Protein AF-A0A6A4H6N1-F1 (afdb_monomer_lite)

InterPro domains:
  IPR001128 Cytochrome 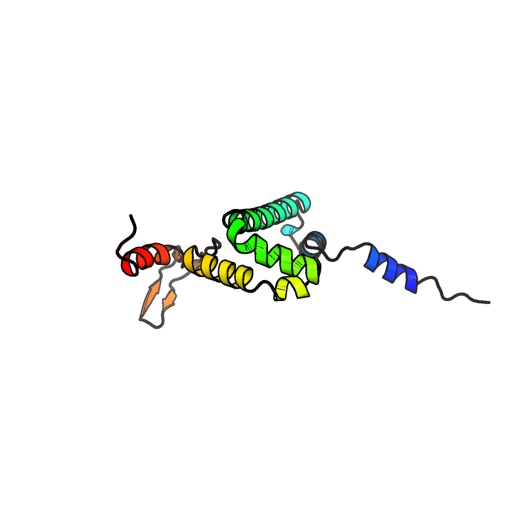P450 [PF00067] (62-127)
  IPR036396 Cytochrome P450 superfamily [G3DSA:1.10.630.10] (12-130)
  IPR036396 Cytochrome P450 superfamily [SSF48264] (19-127)

Structure (mmCIF, N/CA/C/O backbone):
data_AF-A0A6A4H6N1-F1
#
_entry.id   AF-A0A6A4H6N1-F1
#
loop_
_atom_site.group_PDB
_atom_site.id
_atom_site.type_symbol
_atom_site.label_atom_id
_atom_site.label_alt_id
_atom_site.label_comp_id
_atom_site.label_asym_id
_atom_site.label_entity_id
_atom_site.label_seq_id
_atom_site.pdbx_PDB_ins_code
_atom_site.Cartn_x
_atom_site.Cartn_y
_atom_site.Cartn_z
_atom_site.occupancy
_atom_site.B_iso_or_equiv
_atom_site.auth_seq_id
_atom_site.auth_comp_id
_atom_site.auth_asym_id
_atom_site.auth_atom_id
_atom_site.pdbx_PDB_model_num
ATOM 1 N N . MET A 1 1 ? 52.429 -16.199 9.761 1.00 38.19 1 MET A N 1
ATOM 2 C CA . MET A 1 1 ? 52.052 -16.216 8.330 1.00 38.19 1 MET A CA 1
ATOM 3 C C . MET A 1 1 ? 50.545 -16.395 8.222 1.00 38.19 1 MET A C 1
ATOM 5 O O . MET A 1 1 ? 50.050 -17.509 8.307 1.00 38.19 1 MET A O 1
ATOM 9 N N . GLY A 1 2 ? 49.818 -15.278 8.160 1.00 45.12 2 GLY A N 1
ATOM 10 C CA . GLY A 1 2 ? 48.362 -15.241 8.046 1.00 45.12 2 GLY A CA 1
ATOM 11 C C . GLY A 1 2 ? 47.961 -14.815 6.638 1.00 45.12 2 GLY A C 1
ATOM 12 O O . GLY A 1 2 ? 48.372 -13.755 6.187 1.00 45.12 2 GLY A O 1
ATOM 13 N N . HIS A 1 3 ? 47.173 -15.641 5.954 1.00 45.16 3 HIS A N 1
ATOM 14 C CA . HIS A 1 3 ? 46.555 -15.309 4.669 1.00 45.16 3 HIS A CA 1
ATOM 15 C C . HIS A 1 3 ? 45.225 -16.059 4.533 1.00 45.16 3 HIS A C 1
ATOM 17 O O . HIS A 1 3 ? 45.136 -17.062 3.838 1.00 45.16 3 HIS A O 1
ATOM 23 N N . ARG A 1 4 ? 44.181 -15.596 5.231 1.00 50.97 4 ARG A N 1
ATOM 24 C CA . ARG A 1 4 ? 42.780 -16.005 5.002 1.00 50.97 4 ARG A CA 1
ATOM 25 C C . ARG A 1 4 ? 41.818 -14.888 5.434 1.00 50.97 4 ARG A C 1
ATOM 27 O O . ARG A 1 4 ? 41.093 -15.080 6.387 1.00 50.97 4 ARG A O 1
ATOM 34 N N . ASN A 1 5 ? 41.835 -13.717 4.782 1.00 48.59 5 ASN A N 1
ATOM 35 C CA . ASN A 1 5 ? 40.899 -12.609 5.086 1.00 48.59 5 ASN A CA 1
ATOM 36 C C . ASN A 1 5 ? 40.458 -11.785 3.847 1.00 48.59 5 ASN A C 1
ATOM 38 O O . ASN A 1 5 ? 40.101 -10.620 3.973 1.00 48.59 5 ASN A O 1
ATOM 42 N N . GLY A 1 6 ? 40.486 -12.357 2.634 1.00 48.25 6 GLY A N 1
ATOM 43 C CA . GLY A 1 6 ? 40.109 -11.630 1.403 1.00 48.25 6 GLY A CA 1
ATOM 44 C C . GLY A 1 6 ? 38.703 -11.921 0.858 1.00 48.25 6 GLY A C 1
ATOM 45 O O . GLY A 1 6 ? 38.140 -11.100 0.146 1.00 48.25 6 GLY A O 1
ATOM 46 N N . GLN A 1 7 ? 38.123 -13.081 1.178 1.00 45.16 7 GLN A N 1
ATOM 47 C CA . GLN A 1 7 ? 36.899 -13.574 0.520 1.00 45.16 7 GLN A CA 1
ATOM 48 C C . GLN A 1 7 ? 35.614 -13.227 1.294 1.00 45.16 7 GLN A C 1
ATOM 50 O O . GLN A 1 7 ? 34.590 -12.935 0.688 1.00 45.16 7 GLN A O 1
ATOM 55 N N . THR A 1 8 ? 35.660 -13.177 2.628 1.00 49.12 8 THR A N 1
ATOM 56 C CA . THR A 1 8 ? 34.501 -12.855 3.485 1.00 49.12 8 THR A CA 1
ATOM 57 C C . THR A 1 8 ? 34.049 -11.398 3.375 1.00 49.12 8 THR A C 1
ATOM 59 O O . THR A 1 8 ? 32.864 -11.114 3.522 1.00 49.12 8 THR A O 1
ATOM 62 N N . ASN A 1 9 ? 34.963 -10.482 3.047 1.00 52.38 9 ASN A N 1
ATOM 63 C CA . ASN A 1 9 ? 34.637 -9.067 2.865 1.00 52.38 9 ASN A CA 1
ATOM 64 C C . ASN A 1 9 ? 33.975 -8.776 1.512 1.00 52.38 9 ASN A C 1
ATOM 66 O O . ASN A 1 9 ? 33.181 -7.849 1.414 1.00 52.38 9 ASN A O 1
ATOM 70 N N . LEU A 1 10 ? 34.248 -9.580 0.477 1.00 51.19 10 LEU A N 1
ATOM 71 C CA . LEU A 1 10 ? 33.712 -9.331 -0.861 1.00 51.19 10 LEU A CA 1
ATOM 72 C C . LEU A 1 10 ? 32.205 -9.617 -0.931 1.00 51.19 10 LEU A C 1
ATOM 74 O O . LEU A 1 10 ? 31.478 -8.790 -1.470 1.00 51.19 10 LEU A O 1
ATOM 78 N N . TYR A 1 11 ? 31.729 -10.711 -0.317 1.00 53.59 11 TYR A N 1
ATOM 79 C CA . TYR A 1 11 ? 30.294 -11.031 -0.216 1.00 53.59 11 TYR A CA 1
ATOM 80 C C . TYR A 1 11 ? 29.537 -10.046 0.680 1.00 53.59 11 TYR A C 1
ATOM 82 O O . TYR A 1 11 ? 28.442 -9.616 0.327 1.00 53.59 11 TYR A O 1
ATOM 90 N N . ALA A 1 12 ? 30.135 -9.636 1.805 1.00 52.28 12 ALA A N 1
ATOM 91 C CA . ALA A 1 12 ? 29.565 -8.601 2.666 1.00 52.28 12 ALA A CA 1
ATOM 92 C C . ALA A 1 12 ? 29.466 -7.250 1.933 1.00 52.28 12 ALA A C 1
ATOM 94 O O . ALA A 1 12 ? 28.458 -6.563 2.050 1.00 52.28 12 ALA A O 1
ATOM 95 N N . PHE A 1 13 ? 30.461 -6.907 1.108 1.00 49.00 13 PHE A N 1
ATOM 96 C CA . PHE A 1 13 ? 30.472 -5.700 0.281 1.00 49.00 13 PHE A CA 1
ATOM 97 C C . PHE A 1 13 ? 29.483 -5.771 -0.897 1.00 49.00 13 PHE A C 1
ATOM 99 O O . PHE A 1 13 ? 28.861 -4.765 -1.228 1.00 49.00 13 PHE A O 1
ATOM 106 N N . THR A 1 14 ? 29.257 -6.951 -1.495 1.00 49.44 14 THR A N 1
ATOM 107 C CA . THR A 1 14 ? 28.226 -7.121 -2.542 1.00 49.44 14 THR A CA 1
ATOM 108 C C . THR A 1 14 ? 26.808 -7.054 -1.972 1.00 49.44 14 THR A C 1
ATOM 110 O O . THR A 1 14 ? 25.949 -6.415 -2.574 1.00 49.44 14 THR A O 1
ATOM 113 N N . LEU A 1 15 ? 26.570 -7.637 -0.791 1.00 53.56 15 LEU A N 1
ATOM 114 C CA . LEU A 1 15 ? 25.308 -7.501 -0.046 1.00 53.56 15 LEU A CA 1
ATOM 115 C C . LEU A 1 15 ? 25.067 -6.066 0.449 1.00 53.56 15 LEU A C 1
ATOM 117 O O . LEU A 1 15 ? 23.923 -5.634 0.526 1.00 53.56 15 LEU A O 1
ATOM 121 N N . PHE A 1 16 ? 26.130 -5.320 0.760 1.00 49.94 16 PHE A N 1
ATOM 122 C CA . PHE A 1 16 ? 26.047 -3.919 1.182 1.00 49.94 16 PHE A CA 1
ATOM 123 C C . PHE A 1 16 ? 25.755 -2.952 0.018 1.00 49.94 16 PHE A C 1
ATOM 125 O O . PHE A 1 16 ? 25.169 -1.894 0.237 1.00 49.94 16 PHE A O 1
ATOM 132 N N . LEU A 1 17 ? 26.131 -3.305 -1.218 1.00 53.19 17 LEU A N 1
ATOM 133 C CA . LEU A 1 17 ? 25.960 -2.442 -2.395 1.00 53.19 17 LEU A CA 1
ATOM 134 C C . LEU A 1 17 ? 24.625 -2.614 -3.135 1.00 53.19 17 LEU A C 1
ATOM 136 O O . LEU A 1 17 ? 24.197 -1.678 -3.809 1.00 53.19 17 LEU A O 1
ATOM 140 N N .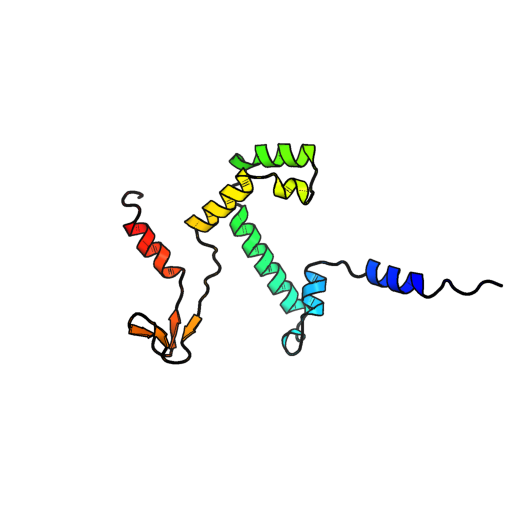 PHE A 1 18 ? 23.933 -3.747 -2.993 1.00 58.44 18 PHE A N 1
ATOM 141 C CA . PHE A 1 18 ? 22.567 -3.898 -3.500 1.00 58.44 18 PHE A CA 1
ATOM 142 C C . PHE A 1 18 ? 21.563 -3.620 -2.379 1.00 58.44 18 PHE A C 1
ATOM 144 O O . PHE A 1 18 ? 21.234 -4.496 -1.581 1.00 58.44 18 PHE A O 1
ATOM 151 N N . LYS A 1 19 ? 21.059 -2.381 -2.308 1.00 67.88 19 LYS A N 1
ATOM 152 C CA . LYS A 1 19 ? 19.882 -2.073 -1.483 1.00 67.88 19 LYS A CA 1
ATOM 153 C C . LYS A 1 19 ? 18.740 -3.020 -1.865 1.00 67.88 19 LYS A C 1
ATOM 155 O O . LYS A 1 19 ? 18.431 -3.154 -3.040 1.00 67.88 19 LYS A O 1
ATOM 160 N N . ASN A 1 20 ? 18.123 -3.651 -0.866 1.00 79.44 20 ASN A N 1
ATOM 161 C CA . ASN A 1 20 ? 16.952 -4.513 -1.025 1.00 79.44 20 ASN A CA 1
ATOM 162 C C . ASN A 1 20 ? 15.683 -3.655 -1.140 1.00 79.44 20 ASN A C 1
ATOM 164 O O . ASN A 1 20 ? 14.934 -3.509 -0.172 1.00 79.44 20 ASN A O 1
ATOM 168 N N . ASP A 1 21 ? 15.501 -3.010 -2.285 1.00 81.56 21 ASP A N 1
ATOM 169 C CA . ASP A 1 21 ? 14.413 -2.073 -2.532 1.00 81.56 21 ASP A CA 1
ATOM 170 C C . ASP A 1 21 ? 13.611 -2.435 -3.789 1.00 81.56 21 ASP A C 1
ATOM 172 O O . ASP A 1 21 ? 13.905 -3.382 -4.518 1.00 81.56 21 ASP A O 1
ATOM 176 N N . LEU A 1 22 ? 12.531 -1.695 -4.039 1.00 78.44 22 LEU A N 1
ATOM 177 C CA . LEU A 1 22 ? 11.645 -1.972 -5.166 1.00 78.44 22 LEU A CA 1
ATOM 178 C C . LEU A 1 22 ? 12.391 -1.967 -6.511 1.00 78.44 22 LEU A C 1
ATOM 180 O O . LEU A 1 22 ? 12.024 -2.718 -7.413 1.00 78.44 22 LEU A O 1
ATOM 184 N N . ILE A 1 23 ? 13.426 -1.137 -6.663 1.00 83.25 23 ILE A N 1
ATOM 185 C CA . ILE A 1 23 ? 14.188 -1.051 -7.910 1.00 83.25 23 ILE A CA 1
ATOM 186 C C . ILE A 1 23 ? 15.013 -2.323 -8.089 1.00 83.25 23 ILE A C 1
ATOM 188 O O . ILE A 1 23 ? 14.985 -2.899 -9.179 1.00 83.25 23 ILE A O 1
ATOM 192 N N . SER A 1 24 ? 15.683 -2.798 -7.034 1.00 81.38 24 SER A N 1
ATOM 193 C CA . SER A 1 24 ? 16.436 -4.055 -7.096 1.00 81.38 24 SER A CA 1
ATOM 194 C C . SER A 1 24 ? 15.521 -5.241 -7.416 1.00 81.38 24 SER A C 1
ATOM 196 O O . SER A 1 24 ? 15.821 -6.011 -8.325 1.00 81.38 24 SER A O 1
ATOM 198 N N . TRP A 1 25 ? 14.343 -5.331 -6.785 1.00 84.00 25 TRP A N 1
ATOM 199 C CA . TRP A 1 25 ? 13.359 -6.384 -7.085 1.00 84.00 25 TRP A CA 1
ATOM 200 C C . TRP A 1 25 ? 12.868 -6.345 -8.534 1.00 84.00 25 TRP A C 1
ATOM 202 O O . TRP A 1 25 ? 12.720 -7.384 -9.179 1.00 84.00 25 TRP A O 1
ATOM 212 N N . LEU A 1 26 ? 12.609 -5.147 -9.066 1.00 81.44 26 LEU A N 1
ATOM 213 C CA . LEU A 1 26 ? 12.154 -4.984 -10.446 1.00 81.44 26 LEU A CA 1
ATOM 214 C C . LEU A 1 26 ? 13.240 -5.346 -11.467 1.00 81.44 26 LEU A C 1
ATOM 216 O O . LEU A 1 26 ? 12.902 -5.850 -12.541 1.00 81.44 26 LEU A O 1
ATOM 220 N N . LEU A 1 27 ? 14.512 -5.094 -11.149 1.00 82.38 27 LEU A N 1
ATOM 221 C CA . LEU A 1 27 ? 15.652 -5.456 -11.992 1.00 82.38 27 LEU A CA 1
ATOM 222 C C . LEU A 1 27 ? 15.878 -6.971 -12.026 1.00 82.38 27 LEU A C 1
ATOM 224 O O . LEU A 1 27 ? 16.040 -7.526 -13.115 1.00 82.38 27 LEU A O 1
ATOM 228 N N . ASP A 1 28 ? 15.828 -7.633 -10.869 1.00 81.81 28 ASP A N 1
ATOM 229 C CA . ASP A 1 28 ? 16.042 -9.081 -10.755 1.00 81.81 28 ASP A CA 1
ATOM 230 C C . ASP A 1 28 ? 14.953 -9.889 -11.482 1.00 81.81 28 ASP A C 1
ATOM 232 O O . ASP A 1 28 ? 15.230 -10.903 -12.130 1.00 81.81 28 ASP A O 1
ATOM 236 N N . GLU A 1 29 ? 13.705 -9.414 -11.442 1.00 82.12 29 GLU A N 1
ATOM 237 C CA . GLU A 1 29 ? 12.560 -10.112 -12.037 1.00 82.12 29 GLU A CA 1
ATOM 238 C C . GLU A 1 29 ? 12.403 -9.859 -13.554 1.00 82.12 29 GLU A C 1
ATOM 240 O O . GLU A 1 29 ? 11.642 -10.542 -14.251 1.00 82.12 29 GLU A O 1
ATOM 245 N N . ALA A 1 30 ? 13.114 -8.883 -14.125 1.00 79.12 30 ALA A N 1
ATOM 246 C CA . ALA A 1 30 ? 12.966 -8.519 -15.532 1.00 79.12 30 ALA A CA 1
ATOM 247 C C . ALA A 1 30 ? 13.607 -9.547 -16.492 1.00 79.12 30 ALA A C 1
ATOM 249 O O . ALA A 1 30 ? 14.777 -9.458 -16.872 1.00 79.12 30 ALA A O 1
ATOM 250 N N . LYS A 1 31 ? 12.800 -10.508 -16.964 1.00 77.12 31 LYS A N 1
ATOM 251 C CA . LYS A 1 31 ? 13.200 -11.555 -17.928 1.00 77.12 31 LYS A CA 1
ATOM 252 C C . LYS A 1 31 ? 12.629 -11.328 -19.340 1.00 77.12 31 LYS A C 1
ATOM 254 O O . LYS A 1 31 ? 11.532 -10.789 -19.515 1.00 77.12 31 LYS A O 1
ATOM 259 N N . GLY A 1 32 ? 13.355 -11.778 -20.370 1.00 75.56 32 GLY A N 1
ATOM 260 C CA . GLY A 1 32 ? 12.902 -11.776 -21.772 1.00 75.56 32 GLY A CA 1
ATOM 261 C C . GLY A 1 32 ? 12.572 -10.378 -22.318 1.00 75.56 32 GLY A C 1
ATOM 262 O O . GLY A 1 32 ? 13.310 -9.427 -22.080 1.00 75.56 32 GLY A O 1
ATOM 263 N N . LYS A 1 33 ? 11.428 -10.226 -23.009 1.00 64.88 33 LYS A N 1
ATOM 264 C CA . LYS A 1 33 ? 10.969 -8.944 -23.597 1.00 64.88 33 LYS A CA 1
ATOM 265 C C . LYS A 1 33 ? 10.868 -7.793 -22.586 1.00 64.88 33 LYS A C 1
ATOM 267 O O . LYS A 1 33 ? 10.938 -6.638 -22.985 1.00 64.88 33 LYS A O 1
ATOM 272 N N . ARG A 1 34 ? 10.726 -8.092 -21.288 1.00 62.53 34 ARG A N 1
ATOM 273 C CA . ARG A 1 34 ? 10.662 -7.086 -20.210 1.00 62.53 34 ARG A CA 1
ATOM 274 C C . ARG A 1 34 ? 12.011 -6.416 -19.929 1.00 62.53 34 ARG A C 1
ATOM 276 O O . ARG A 1 34 ? 12.035 -5.368 -19.291 1.00 62.53 34 ARG A O 1
ATOM 283 N N . ARG A 1 35 ? 13.110 -7.004 -20.419 1.00 69.56 35 ARG A N 1
ATOM 284 C CA . ARG A 1 35 ? 14.468 -6.455 -20.329 1.00 69.56 35 ARG A CA 1
ATOM 285 C C . ARG A 1 35 ? 14.777 -5.451 -21.445 1.00 69.56 35 ARG A C 1
ATOM 287 O O . ARG A 1 35 ? 15.660 -4.613 -21.280 1.00 69.56 35 ARG A O 1
ATOM 294 N N . ASN A 1 36 ? 14.016 -5.476 -22.540 1.00 70.19 36 ASN A N 1
ATOM 295 C CA . ASN A 1 36 ? 14.098 -4.445 -23.572 1.00 70.19 36 ASN A CA 1
ATOM 296 C C . ASN A 1 36 ? 13.522 -3.143 -23.009 1.00 70.19 36 ASN A C 1
ATOM 298 O O . ASN A 1 36 ? 12.434 -3.152 -22.436 1.00 70.19 36 ASN A O 1
ATOM 302 N N . ASN A 1 37 ? 14.249 -2.033 -23.159 1.00 75.81 37 ASN A N 1
ATOM 303 C CA . ASN A 1 37 ? 13.890 -0.737 -22.573 1.00 75.81 37 ASN A CA 1
ATOM 304 C C . ASN A 1 37 ? 13.646 -0.811 -21.051 1.00 75.81 37 ASN A C 1
ATOM 306 O O . ASN A 1 37 ? 12.699 -0.220 -20.532 1.00 75.81 37 ASN A O 1
ATOM 310 N N . ILE A 1 38 ? 14.507 -1.544 -20.330 1.00 79.00 38 ILE A N 1
ATOM 311 C CA . ILE A 1 38 ? 14.400 -1.784 -18.879 1.00 79.00 38 ILE A CA 1
ATOM 312 C C . ILE A 1 38 ? 14.195 -0.496 -18.070 1.00 79.00 38 ILE A C 1
ATOM 314 O O . ILE A 1 38 ? 13.332 -0.458 -17.199 1.00 79.00 38 ILE A O 1
ATOM 318 N N . VAL A 1 39 ? 14.917 0.578 -18.409 1.00 80.50 39 VAL A N 1
ATOM 319 C CA . VAL A 1 39 ? 14.810 1.878 -17.728 1.00 80.50 39 VAL A CA 1
ATOM 320 C C . VAL A 1 39 ? 13.397 2.444 -17.869 1.00 80.50 39 VAL A C 1
ATOM 322 O O . VAL A 1 39 ? 12.759 2.758 -16.871 1.00 80.50 39 VAL A O 1
ATOM 325 N N . TYR A 1 40 ? 12.870 2.495 -19.094 1.00 82.00 40 TYR A N 1
ATOM 326 C CA . TYR A 1 40 ? 11.516 2.980 -19.370 1.00 82.00 40 TYR A CA 1
ATOM 327 C C . TYR A 1 40 ? 10.445 2.140 -18.653 1.00 82.00 40 TYR A C 1
ATOM 329 O O . TYR A 1 40 ? 9.546 2.686 -18.015 1.00 82.00 40 TYR A O 1
ATOM 337 N N . ASN A 1 41 ? 10.576 0.809 -18.685 1.00 77.19 41 ASN A N 1
ATOM 338 C CA . ASN A 1 41 ? 9.637 -0.104 -18.027 1.00 77.19 41 ASN A CA 1
ATOM 339 C C . ASN A 1 41 ? 9.643 0.042 -16.498 1.00 77.19 41 ASN A C 1
ATOM 341 O O . ASN A 1 41 ? 8.587 -0.043 -15.873 1.00 77.19 41 ASN A O 1
ATOM 345 N N . ILE A 1 42 ? 10.813 0.249 -15.889 1.00 83.00 42 ILE A N 1
ATOM 346 C CA . ILE A 1 42 ? 10.936 0.463 -14.443 1.00 83.00 42 ILE A CA 1
ATOM 347 C C . ILE A 1 42 ? 10.349 1.821 -14.056 1.00 83.00 42 ILE A C 1
ATOM 349 O O . ILE A 1 42 ? 9.543 1.879 -13.130 1.00 83.00 42 ILE A O 1
ATOM 353 N N . VAL A 1 43 ? 10.670 2.886 -14.798 1.00 84.88 43 VAL A N 1
ATOM 354 C CA . VAL A 1 43 ? 10.129 4.233 -14.554 1.00 84.88 43 VAL A CA 1
ATOM 355 C C . VAL A 1 43 ? 8.601 4.230 -14.619 1.00 84.88 43 VAL A C 1
ATOM 357 O O . VAL A 1 43 ? 7.953 4.721 -13.696 1.00 84.88 43 VAL A O 1
ATOM 360 N N . LEU A 1 44 ? 8.007 3.608 -15.643 1.00 82.56 44 LEU A N 1
ATOM 361 C CA . LEU A 1 44 ? 6.550 3.497 -15.747 1.00 82.56 44 LEU A CA 1
ATOM 362 C C . LEU A 1 44 ? 5.923 2.709 -14.591 1.00 82.56 44 LEU A C 1
ATOM 364 O O . LEU A 1 44 ? 4.835 3.057 -14.134 1.00 82.56 44 LEU A O 1
ATOM 368 N N . ARG A 1 45 ? 6.572 1.647 -14.104 1.00 79.94 45 ARG A N 1
ATOM 369 C CA . ARG A 1 45 ? 6.063 0.863 -12.965 1.00 79.94 45 ARG A CA 1
ATOM 370 C C . ARG A 1 45 ? 6.111 1.654 -11.665 1.00 79.94 45 ARG A C 1
ATOM 372 O O . ARG A 1 45 ? 5.121 1.663 -10.943 1.00 79.94 45 ARG A O 1
ATOM 379 N N . ILE A 1 46 ? 7.222 2.339 -11.399 1.00 83.69 46 ILE A N 1
ATOM 380 C CA . ILE A 1 46 ? 7.369 3.199 -10.218 1.00 83.69 46 ILE A CA 1
ATOM 381 C C . ILE A 1 46 ? 6.334 4.325 -10.260 1.00 83.69 46 ILE A C 1
ATOM 383 O O . ILE A 1 46 ? 5.666 4.574 -9.261 1.00 83.69 46 ILE A O 1
ATOM 387 N N . LEU A 1 47 ? 6.139 4.955 -11.423 1.00 83.19 47 LEU A N 1
ATOM 388 C CA . LEU A 1 47 ? 5.139 6.005 -11.600 1.00 83.19 47 LEU A CA 1
ATOM 389 C C . LEU A 1 47 ? 3.720 5.499 -11.307 1.00 83.19 47 LEU A C 1
ATOM 391 O O . LEU A 1 47 ? 2.994 6.153 -10.568 1.00 83.19 47 LEU A O 1
ATOM 395 N N . ASN A 1 48 ? 3.340 4.327 -11.825 1.00 77.50 48 ASN A N 1
ATOM 396 C CA . ASN A 1 48 ? 2.021 3.739 -11.561 1.00 77.50 48 ASN A CA 1
ATOM 397 C C . ASN A 1 48 ? 1.818 3.386 -10.079 1.00 77.50 48 ASN A C 1
ATOM 399 O O . ASN A 1 48 ? 0.743 3.629 -9.536 1.00 77.50 48 ASN A O 1
ATOM 403 N N . ILE A 1 49 ? 2.844 2.847 -9.414 1.00 78.38 49 ILE A N 1
ATOM 404 C CA . ILE A 1 49 ? 2.789 2.520 -7.981 1.00 78.38 49 ILE A CA 1
ATOM 405 C C . ILE A 1 49 ? 2.641 3.797 -7.144 1.00 78.38 49 ILE A C 1
ATOM 407 O O . ILE A 1 49 ? 1.778 3.861 -6.271 1.00 78.38 49 ILE A O 1
ATOM 411 N N . ASN A 1 50 ? 3.430 4.831 -7.445 1.00 77.69 50 ASN A N 1
ATOM 412 C CA . ASN A 1 50 ? 3.354 6.117 -6.752 1.00 77.69 50 ASN A CA 1
ATOM 413 C C . ASN A 1 50 ? 2.009 6.811 -6.991 1.00 77.69 50 ASN A C 1
ATOM 415 O O . ASN A 1 50 ? 1.418 7.336 -6.053 1.00 77.69 50 ASN A O 1
ATOM 419 N N . PHE A 1 51 ? 1.502 6.784 -8.224 1.00 73.44 51 PHE A N 1
ATOM 420 C CA . PHE A 1 51 ? 0.198 7.342 -8.574 1.00 73.44 51 PHE A CA 1
ATOM 421 C C . PHE A 1 51 ? -0.927 6.658 -7.784 1.00 73.44 51 PHE A C 1
ATOM 423 O O . PHE A 1 51 ? -1.716 7.333 -7.126 1.00 73.44 51 PHE A O 1
ATOM 430 N N . ALA A 1 52 ? -0.951 5.321 -7.753 1.00 66.38 52 ALA A N 1
ATOM 431 C CA . ALA A 1 52 ? -1.920 4.563 -6.961 1.00 66.38 52 ALA A CA 1
ATOM 432 C C . ALA A 1 52 ? -1.839 4.890 -5.455 1.00 66.38 52 ALA A C 1
ATOM 434 O O . ALA A 1 52 ? -2.869 5.0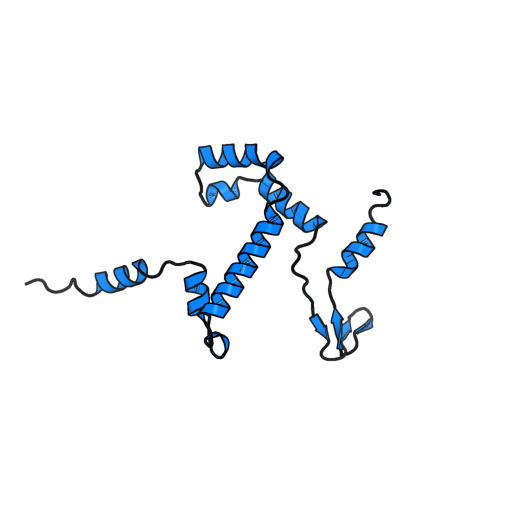30 -4.791 1.00 66.38 52 ALA A O 1
ATOM 435 N N . ALA A 1 53 ? -0.624 5.058 -4.922 1.00 67.06 53 ALA A N 1
ATOM 436 C CA . ALA A 1 53 ? -0.411 5.408 -3.520 1.00 67.06 53 ALA A CA 1
ATOM 437 C C . ALA A 1 53 ? -0.919 6.823 -3.181 1.00 67.06 53 ALA A C 1
ATOM 439 O O . ALA A 1 53 ? -1.652 6.996 -2.209 1.00 67.06 53 ALA A O 1
ATOM 440 N N . ILE A 1 54 ? -0.590 7.828 -3.999 1.00 65.38 54 ILE A N 1
ATOM 441 C CA . ILE A 1 54 ? -0.946 9.236 -3.748 1.00 65.38 54 ILE A CA 1
ATOM 442 C C . ILE A 1 54 ? -2.461 9.456 -3.818 1.00 65.38 54 ILE A C 1
ATOM 444 O O . ILE A 1 54 ? -3.020 10.112 -2.939 1.00 65.38 54 ILE A O 1
ATOM 448 N N . HIS A 1 55 ? -3.138 8.881 -4.818 1.00 59.06 55 HIS A N 1
ATOM 449 C CA . HIS A 1 55 ? -4.587 9.045 -4.978 1.00 59.06 55 HIS A CA 1
ATOM 450 C C . HIS A 1 55 ? -5.400 8.419 -3.839 1.00 59.06 55 HIS A C 1
ATOM 452 O O . HIS A 1 55 ? -6.482 8.906 -3.528 1.00 59.06 55 HIS A O 1
ATOM 458 N N . THR A 1 56 ? -4.871 7.380 -3.190 1.00 56.09 56 THR A N 1
ATOM 459 C CA . THR A 1 56 ? -5.547 6.713 -2.067 1.00 56.09 56 THR A CA 1
ATOM 460 C C . THR A 1 56 ? -5.367 7.481 -0.750 1.00 56.09 56 THR A C 1
ATOM 462 O O . THR A 1 56 ? -6.228 7.425 0.122 1.00 56.09 56 THR A O 1
ATOM 465 N N . MET A 1 57 ? -4.257 8.211 -0.590 1.00 58.88 57 MET A N 1
ATOM 466 C CA . MET A 1 57 ? -3.854 8.787 0.701 1.00 58.88 57 MET A CA 1
ATOM 467 C C . MET A 1 57 ? -4.148 10.288 0.847 1.00 58.88 57 MET A C 1
ATOM 469 O O . MET A 1 57 ? -4.226 10.778 1.973 1.00 58.88 57 MET A O 1
ATOM 473 N N . SER A 1 58 ? -4.309 11.034 -0.253 1.00 57.59 58 SER A N 1
ATOM 474 C CA . SER A 1 58 ? -4.405 12.504 -0.211 1.00 57.59 58 SER A CA 1
ATOM 475 C C . SER A 1 58 ? -5.682 13.040 0.440 1.00 57.59 58 SER A C 1
ATOM 477 O O . SER A 1 58 ? -5.713 14.191 0.870 1.00 57.59 58 SER A O 1
ATOM 479 N N . VAL A 1 59 ? -6.729 12.223 0.546 1.00 56.62 59 VAL A N 1
ATOM 480 C CA . VAL A 1 59 ? -8.065 12.720 0.885 1.00 56.62 59 VAL A CA 1
ATOM 481 C C . VAL A 1 59 ? -8.275 12.897 2.405 1.00 56.62 59 VAL A C 1
ATOM 483 O O . VAL A 1 59 ? -9.250 13.524 2.805 1.00 56.62 59 VAL A O 1
ATOM 486 N N . LEU A 1 60 ? -7.433 12.324 3.289 1.00 60.06 60 LEU A N 1
ATOM 487 C CA . LEU A 1 60 ? -7.913 11.891 4.628 1.00 60.06 60 LEU A CA 1
ATOM 488 C C . LEU A 1 60 ? -6.976 12.203 5.819 1.00 60.06 60 LEU A C 1
ATOM 490 O O . LEU A 1 60 ? -6.853 11.434 6.769 1.00 60.06 60 LEU A O 1
ATOM 494 N N . VAL A 1 61 ? -6.310 13.361 5.787 1.00 63.41 61 VAL A N 1
ATOM 495 C CA . VAL A 1 61 ? -5.133 13.639 6.639 1.00 63.41 61 VAL A CA 1
ATOM 496 C C . VAL A 1 61 ? -5.444 14.238 8.021 1.00 63.41 61 VAL A C 1
ATOM 498 O O . VAL A 1 61 ? -4.639 14.073 8.932 1.00 63.41 61 VAL A O 1
ATOM 501 N N . GLN A 1 62 ? -6.571 14.926 8.234 1.00 64.50 62 GLN A N 1
ATOM 502 C CA . GLN A 1 62 ? -6.762 15.677 9.492 1.00 64.50 62 GLN A CA 1
ATOM 503 C C . GLN A 1 62 ? -7.157 14.792 10.682 1.00 64.50 62 GLN A C 1
ATOM 505 O O . GLN A 1 62 ? -6.497 14.825 11.714 1.00 64.50 62 GLN A O 1
ATOM 510 N N . THR A 1 63 ? -8.171 13.938 10.538 1.00 67.06 63 THR A N 1
ATOM 511 C CA . THR A 1 63 ? -8.704 13.119 11.647 1.00 67.06 63 THR A CA 1
ATOM 512 C C . THR A 1 63 ? -7.726 12.049 12.150 1.00 67.06 63 THR A C 1
ATOM 514 O O . THR A 1 63 ? -7.842 11.573 13.276 1.00 67.06 63 THR A O 1
ATOM 517 N N . LEU A 1 64 ? -6.754 11.661 11.323 1.00 81.25 64 LEU A N 1
ATOM 518 C CA . LEU A 1 64 ? -5.778 10.613 11.639 1.00 81.25 64 LEU A CA 1
ATOM 519 C C . LEU A 1 64 ? -4.446 11.175 12.143 1.00 81.25 64 LEU A C 1
ATOM 521 O O . LEU A 1 64 ? -3.619 10.420 12.652 1.00 81.25 64 LEU A O 1
ATOM 525 N N . ARG A 1 65 ? -4.244 12.493 12.027 1.00 81.50 65 ARG A N 1
ATOM 526 C CA . ARG A 1 65 ? -2.992 13.167 12.378 1.00 81.50 65 ARG A CA 1
ATOM 527 C C . ARG A 1 65 ? -2.614 12.951 13.837 1.00 81.50 65 ARG A C 1
ATOM 529 O O . ARG A 1 65 ? -1.467 12.626 14.105 1.00 81.50 65 ARG A O 1
ATOM 536 N N . GLU A 1 66 ? -3.576 13.069 14.749 1.00 84.81 66 GLU A N 1
ATOM 537 C CA . GLU A 1 66 ? -3.337 12.892 16.186 1.00 84.81 66 GLU A CA 1
ATOM 538 C C . GLU A 1 66 ? -2.814 11.486 16.514 1.00 84.81 66 GLU A C 1
ATOM 540 O O . GLU A 1 66 ? -1.796 11.353 17.184 1.00 84.81 66 GLU A O 1
ATOM 545 N N . GLU A 1 67 ? -3.455 10.428 15.994 1.00 88.50 67 GLU A N 1
ATOM 546 C CA . GLU A 1 67 ? -2.997 9.047 16.218 1.00 88.50 67 GLU A CA 1
ATOM 547 C C . GLU A 1 67 ? -1.592 8.831 15.643 1.00 88.50 67 GLU A C 1
ATOM 549 O O . GLU A 1 67 ? -0.732 8.244 16.300 1.00 88.50 67 GLU A O 1
ATOM 554 N N . VAL A 1 68 ? -1.346 9.331 14.430 1.00 88.56 68 VAL A N 1
ATOM 555 C CA . VAL A 1 68 ? -0.051 9.182 13.760 1.00 88.56 68 VAL A CA 1
ATOM 556 C C . VAL A 1 68 ? 1.045 9.911 14.534 1.00 88.56 68 VAL A C 1
ATOM 558 O O . VAL A 1 68 ? 2.096 9.327 14.786 1.00 88.56 68 VAL A O 1
ATOM 561 N N . GLU A 1 69 ? 0.818 11.158 14.944 1.00 89.12 69 GLU A N 1
ATOM 562 C CA . GLU A 1 69 ? 1.801 11.954 15.683 1.00 89.12 69 GLU A CA 1
ATOM 563 C C . GLU A 1 69 ? 2.118 11.336 17.050 1.00 89.12 69 GLU A C 1
ATOM 565 O O . GLU A 1 69 ? 3.294 11.238 17.407 1.00 89.12 69 GLU A O 1
ATOM 570 N N . THR A 1 70 ? 1.112 10.844 17.783 1.00 89.88 70 THR A N 1
ATOM 571 C CA . THR A 1 70 ? 1.324 10.143 19.059 1.00 89.88 70 THR A CA 1
ATOM 572 C C . THR A 1 70 ? 2.167 8.882 18.872 1.00 89.88 70 THR A C 1
ATOM 574 O O . THR A 1 70 ? 3.205 8.733 19.517 1.00 89.88 70 THR A O 1
ATOM 577 N N . VAL A 1 71 ? 1.779 7.999 17.950 1.00 91.19 71 VAL A N 1
ATOM 578 C CA . VAL A 1 71 ? 2.459 6.710 17.745 1.00 91.19 71 VAL A CA 1
ATOM 579 C C . VAL A 1 71 ? 3.883 6.902 17.204 1.00 91.19 71 VAL A C 1
ATOM 581 O O . VAL A 1 71 ? 4.813 6.220 17.639 1.00 91.19 71 VAL A O 1
ATOM 584 N N . VAL A 1 72 ? 4.090 7.856 16.289 1.00 92.81 72 VAL A N 1
ATOM 585 C CA . VAL A 1 72 ? 5.425 8.178 15.756 1.00 92.81 72 VAL A CA 1
ATOM 586 C C . VAL A 1 72 ? 6.312 8.807 16.829 1.00 92.81 72 VAL A C 1
ATOM 588 O O . VAL A 1 72 ? 7.509 8.527 16.860 1.00 92.81 72 VAL A O 1
ATOM 591 N N . ARG A 1 73 ? 5.762 9.623 17.736 1.00 92.00 73 ARG A N 1
ATOM 592 C CA . ARG A 1 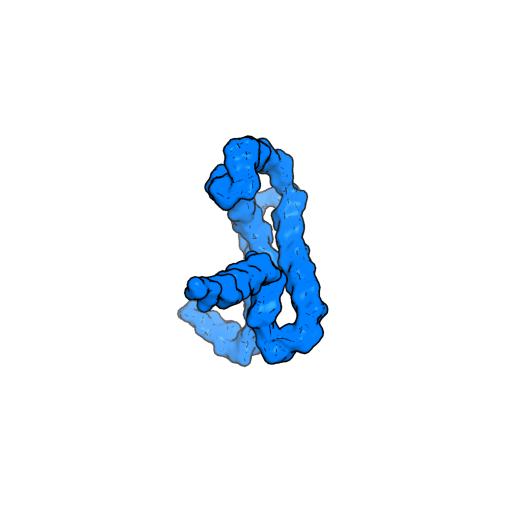73 ? 6.533 10.199 18.846 1.00 92.00 73 ARG A CA 1
ATOM 593 C C . ARG A 1 73 ? 7.042 9.130 19.814 1.00 92.00 73 ARG A C 1
ATOM 595 O O . ARG A 1 73 ? 8.151 9.268 20.321 1.00 92.00 73 ARG A O 1
ATOM 602 N N . GLU A 1 74 ? 6.258 8.085 20.061 1.00 91.81 74 GLU A N 1
ATOM 603 C CA . GLU A 1 74 ? 6.618 7.009 20.991 1.00 91.81 74 GLU A CA 1
ATOM 604 C C . GLU A 1 74 ? 7.562 5.969 20.373 1.00 91.81 74 GLU A C 1
ATOM 606 O O . GLU A 1 74 ? 8.508 5.525 21.020 1.00 91.81 74 GLU A O 1
ATOM 611 N N . LEU A 1 75 ? 7.316 5.570 19.122 1.00 89.75 75 LEU A N 1
ATOM 612 C CA . LEU A 1 75 ? 7.954 4.395 18.506 1.00 89.75 75 LEU A CA 1
ATOM 613 C C . LEU A 1 75 ? 8.803 4.725 17.273 1.00 89.75 75 LEU A C 1
ATOM 615 O O . LEU A 1 75 ? 9.379 3.818 16.657 1.00 89.75 75 LEU A O 1
ATOM 619 N N . GLY A 1 76 ? 8.859 6.001 16.887 1.00 89.75 76 GLY A N 1
ATOM 620 C CA . GLY A 1 76 ? 9.480 6.458 15.649 1.00 89.75 76 GLY A CA 1
ATOM 621 C C . GLY A 1 76 ? 8.790 5.914 14.394 1.00 89.75 76 GLY A C 1
ATOM 622 O O . GLY A 1 76 ? 7.750 5.259 14.443 1.00 89.75 76 GLY A O 1
ATOM 623 N N . TRP A 1 77 ? 9.412 6.137 13.235 1.00 88.38 77 TRP A N 1
ATOM 624 C CA . TRP A 1 77 ? 9.003 5.518 11.969 1.00 88.38 77 TRP A CA 1
ATOM 625 C C . TRP A 1 77 ? 9.475 4.062 11.899 1.00 88.38 77 TRP A C 1
ATOM 627 O O . TRP A 1 77 ? 10.444 3.729 11.219 1.00 88.38 77 TRP A O 1
ATOM 637 N N . SER A 1 78 ? 8.799 3.190 12.644 1.00 90.25 78 SER A N 1
ATOM 638 C CA . SER A 1 78 ? 9.121 1.766 12.737 1.00 90.25 78 SER A CA 1
ATOM 639 C C . SER A 1 78 ? 7.963 0.877 12.278 1.00 90.25 78 SER A C 1
ATOM 641 O O . SER A 1 78 ? 6.798 1.272 12.267 1.00 90.25 78 SER A O 1
ATOM 643 N N . LYS A 1 79 ? 8.261 -0.381 11.927 1.00 86.25 79 LYS A N 1
ATOM 644 C CA . LYS A 1 79 ? 7.221 -1.376 11.602 1.00 86.25 79 LYS A CA 1
ATOM 645 C C . LYS A 1 79 ? 6.253 -1.593 12.773 1.00 86.25 79 LYS A C 1
ATOM 647 O O . LYS A 1 79 ? 5.069 -1.825 12.550 1.00 86.25 79 LYS A O 1
ATOM 652 N N . ALA A 1 80 ? 6.755 -1.504 14.006 1.00 87.94 80 ALA A N 1
ATOM 653 C CA . ALA A 1 80 ? 5.935 -1.590 15.208 1.00 87.94 80 ALA A CA 1
ATOM 654 C C . ALA A 1 80 ? 4.956 -0.410 15.306 1.00 87.94 80 ALA A C 1
ATOM 656 O O . ALA A 1 80 ? 3.782 -0.640 15.576 1.00 87.94 80 ALA A O 1
ATOM 657 N N . ALA A 1 81 ? 5.410 0.813 15.005 1.00 89.38 81 ALA A N 1
ATOM 658 C CA . ALA A 1 81 ? 4.563 2.004 14.951 1.00 89.38 81 ALA A CA 1
ATOM 659 C C . ALA A 1 81 ? 3.409 1.836 13.951 1.00 89.38 81 ALA A C 1
ATOM 661 O O . ALA A 1 81 ? 2.250 2.029 14.306 1.00 89.38 81 ALA A O 1
ATOM 662 N N . MET A 1 82 ? 3.699 1.361 12.734 1.00 89.44 82 MET A N 1
ATOM 663 C CA . MET A 1 82 ? 2.663 1.102 11.721 1.00 89.44 82 MET A CA 1
ATOM 664 C C . MET A 1 82 ? 1.601 0.102 12.201 1.00 89.44 82 MET A C 1
ATOM 666 O O . MET A 1 82 ? 0.426 0.252 11.885 1.00 89.44 82 MET A O 1
ATOM 670 N N . GLY A 1 83 ? 1.996 -0.904 12.988 1.00 89.38 83 GLY A N 1
ATOM 671 C CA . GLY A 1 83 ? 1.070 -1.883 13.562 1.00 89.38 83 GLY A CA 1
ATOM 672 C C . GLY A 1 83 ? 0.179 -1.342 14.688 1.00 89.38 83 GLY A C 1
ATOM 673 O O . GLY A 1 83 ? -0.790 -2.006 15.051 1.00 89.38 83 GLY A O 1
ATOM 674 N N . GLN A 1 84 ? 0.485 -0.166 15.248 1.00 91.00 84 GLN A N 1
ATOM 675 C CA . GLN A 1 84 ? -0.284 0.442 16.340 1.00 91.00 84 GLN A CA 1
ATOM 676 C C . GLN A 1 84 ? -1.280 1.519 15.880 1.00 91.00 84 GLN A C 1
ATOM 678 O O . GLN A 1 84 ? -2.151 1.901 16.659 1.00 91.00 84 GLN A O 1
ATOM 683 N N . MET A 1 85 ? -1.223 1.959 14.619 1.00 91.62 85 MET A N 1
ATOM 684 C CA . MET A 1 85 ? -2.142 2.959 14.053 1.00 91.62 85 MET A CA 1
ATOM 685 C C . MET A 1 85 ? -3.493 2.326 13.666 1.00 91.62 85 MET A C 1
ATOM 687 O O . MET A 1 85 ? -3.779 2.066 12.494 1.00 91.62 85 MET A O 1
ATOM 691 N N . ARG A 1 86 ? -4.322 2.009 14.668 1.00 89.81 86 ARG A N 1
ATOM 692 C CA . ARG A 1 86 ? -5.585 1.271 14.481 1.00 89.81 86 ARG A CA 1
ATOM 693 C C . ARG A 1 86 ? -6.648 2.080 13.746 1.00 89.81 86 ARG A C 1
ATOM 695 O O . ARG A 1 86 ? -7.392 1.496 12.952 1.00 89.81 86 ARG A O 1
ATOM 702 N N . LYS A 1 87 ? -6.759 3.386 14.012 1.00 85.12 87 LYS A N 1
ATOM 703 C CA . LYS A 1 87 ? -7.722 4.255 13.322 1.00 85.12 87 LYS A CA 1
ATOM 704 C C . LYS A 1 87 ? -7.317 4.409 11.866 1.00 85.12 87 LYS A C 1
ATOM 706 O O . LYS A 1 87 ? -8.179 4.246 11.013 1.00 85.12 87 LYS A O 1
ATOM 711 N N . LEU A 1 88 ? -6.031 4.626 11.580 1.00 86.94 88 LEU A N 1
ATOM 712 C CA . LEU A 1 88 ? -5.513 4.670 10.209 1.00 86.94 88 LEU A CA 1
ATOM 713 C C . LEU A 1 88 ? -5.806 3.369 9.444 1.00 86.94 88 LEU A C 1
ATOM 715 O O . LEU A 1 88 ? -6.323 3.424 8.332 1.00 86.94 88 LEU A O 1
ATOM 719 N N . ASP A 1 89 ? -5.532 2.204 10.037 1.00 86.38 89 ASP A N 1
ATOM 720 C CA . ASP A 1 89 ? -5.802 0.906 9.401 1.00 86.38 89 ASP A CA 1
ATOM 721 C C . ASP A 1 89 ? -7.305 0.666 9.163 1.00 86.38 89 ASP A C 1
ATOM 723 O O . ASP A 1 89 ? -7.715 0.305 8.058 1.00 86.38 89 ASP A O 1
ATOM 727 N N . SER A 1 90 ? -8.148 0.929 10.168 1.00 86.19 90 SER A N 1
ATOM 728 C CA . SER A 1 90 ? -9.611 0.800 10.043 1.00 86.19 90 SER A CA 1
ATOM 729 C C . SER A 1 90 ? -10.164 1.742 8.979 1.00 86.19 90 SER A C 1
ATOM 731 O O . SER A 1 90 ? -10.998 1.358 8.163 1.00 86.19 90 SER A O 1
ATOM 733 N N . PHE A 1 91 ? -9.657 2.969 8.959 1.00 83.56 91 PHE A N 1
ATOM 734 C CA . PHE A 1 91 ? -10.036 3.992 8.008 1.00 83.56 91 PHE A CA 1
ATOM 735 C C . PHE A 1 91 ? -9.657 3.608 6.567 1.00 83.56 91 PHE A C 1
ATOM 737 O O . PHE A 1 91 ? -10.474 3.728 5.652 1.00 83.56 91 PHE A O 1
ATOM 744 N N . MET A 1 92 ? -8.444 3.088 6.361 1.00 80.94 92 MET A N 1
ATOM 745 C CA . MET A 1 92 ? -7.996 2.581 5.061 1.00 80.94 92 MET A CA 1
ATOM 746 C C . MET A 1 92 ? -8.873 1.420 4.582 1.00 80.94 92 MET A C 1
ATOM 748 O O . MET A 1 92 ? -9.285 1.400 3.422 1.00 80.94 92 MET A O 1
ATOM 752 N N . LYS A 1 93 ? -9.207 0.478 5.472 1.00 82.75 93 LYS A N 1
ATOM 753 C CA . LYS A 1 93 ? -10.109 -0.643 5.164 1.00 82.75 93 LYS A CA 1
ATOM 754 C C . LYS A 1 93 ? -11.506 -0.165 4.787 1.00 82.75 93 LYS A C 1
ATOM 756 O O . LYS A 1 93 ? -12.063 -0.646 3.804 1.00 82.75 93 LYS A O 1
ATOM 761 N N . GLU A 1 94 ? -12.054 0.795 5.525 1.00 79.44 94 GLU A N 1
ATOM 762 C CA . GLU A 1 94 ? -13.397 1.314 5.268 1.00 79.44 94 GLU A CA 1
ATOM 763 C C . GLU A 1 94 ? -13.456 2.147 3.985 1.00 79.44 94 GLU A C 1
ATOM 765 O O . GLU A 1 94 ? -14.382 2.002 3.190 1.00 79.44 94 GLU A O 1
ATOM 770 N N . THR A 1 95 ? -12.415 2.934 3.710 1.00 77.88 95 THR A N 1
ATOM 771 C CA . THR A 1 95 ? -12.260 3.637 2.431 1.00 77.88 95 THR A CA 1
ATOM 772 C C . THR A 1 95 ? -12.220 2.650 1.272 1.00 77.88 95 THR A C 1
ATOM 774 O O . THR A 1 95 ? -12.903 2.860 0.278 1.00 77.88 95 THR A O 1
ATOM 777 N N . GLN A 1 96 ? -11.486 1.541 1.397 1.00 74.38 96 GLN A N 1
ATOM 778 C CA . GLN A 1 96 ? -11.461 0.495 0.369 1.00 74.38 96 GLN A CA 1
ATOM 779 C C . GLN A 1 96 ? -12.802 -0.234 0.238 1.00 74.38 96 GLN A C 1
ATOM 781 O O . GLN A 1 96 ? -13.202 -0.553 -0.879 1.00 74.38 96 GLN A O 1
ATOM 786 N N . ARG A 1 97 ? -13.518 -0.480 1.343 1.00 78.12 97 ARG A N 1
ATOM 787 C CA . ARG A 1 97 ? -14.861 -1.083 1.324 1.00 78.12 97 ARG A CA 1
ATOM 788 C C . ARG A 1 97 ? -15.860 -0.193 0.584 1.00 78.12 97 ARG A C 1
ATOM 790 O O . ARG A 1 97 ? -16.692 -0.698 -0.162 1.00 78.12 97 ARG A O 1
ATOM 797 N N . LEU A 1 98 ? -15.777 1.118 0.809 1.00 68.56 98 LEU A N 1
ATOM 798 C CA . LEU A 1 98 ? -16.683 2.110 0.245 1.00 68.56 98 LEU A CA 1
ATOM 799 C C . LEU A 1 98 ? -16.297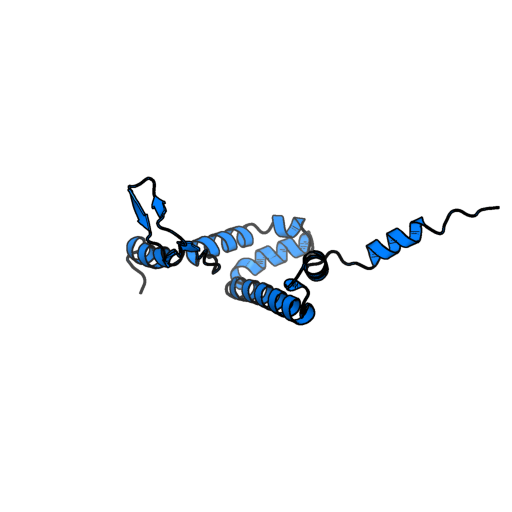 2.496 -1.184 1.00 68.56 98 LEU A C 1
ATOM 801 O O . LEU A 1 98 ? -17.120 2.406 -2.083 1.00 68.56 98 LEU A O 1
ATOM 805 N N . ALA A 1 99 ? -15.075 2.954 -1.427 1.00 67.12 99 ALA A N 1
ATOM 806 C CA . ALA A 1 99 ? -14.643 3.425 -2.744 1.00 67.12 99 ALA A CA 1
ATOM 807 C C . ALA A 1 99 ? -14.296 2.279 -3.713 1.00 67.12 99 ALA A C 1
ATOM 809 O O . ALA A 1 99 ? -14.206 2.497 -4.921 1.00 67.12 99 ALA A O 1
ATOM 810 N N . GLY A 1 100 ? -14.097 1.061 -3.196 1.00 62.31 100 GLY A N 1
ATOM 811 C CA . GLY A 1 100 ? -13.396 0.009 -3.918 1.00 62.31 100 GLY A CA 1
ATOM 812 C C . GLY A 1 100 ? -11.902 0.328 -4.025 1.00 62.31 100 GLY A C 1
ATOM 813 O O . GLY A 1 100 ? -11.462 1.476 -3.965 1.00 62.31 100 GLY A O 1
ATOM 814 N N . VAL A 1 101 ? -11.077 -0.699 -4.206 1.00 62.38 101 VAL A N 1
ATOM 815 C CA . VAL A 1 101 ? -9.716 -0.475 -4.698 1.00 62.38 101 VAL A CA 1
ATOM 816 C C . VAL A 1 101 ? -9.859 -0.203 -6.193 1.00 62.38 101 VAL A C 1
ATOM 818 O O . VAL A 1 101 ? -10.420 -1.040 -6.893 1.00 62.38 101 VAL A O 1
ATOM 821 N N . GLY A 1 102 ? -9.343 0.919 -6.710 1.00 57.97 102 GLY A N 1
ATOM 822 C CA . GLY A 1 102 ? -9.376 1.275 -8.145 1.00 57.97 102 GLY A CA 1
ATOM 823 C C . GLY A 1 102 ? -8.646 0.299 -9.089 1.00 57.97 102 GLY A C 1
ATOM 824 O O . GLY A 1 102 ? -8.339 0.630 -10.232 1.00 57.97 102 GLY A O 1
ATOM 825 N N . ILE A 1 103 ? -8.333 -0.902 -8.609 1.00 58.88 103 ILE A N 1
ATOM 826 C CA . ILE A 1 103 ? -7.786 -2.022 -9.355 1.00 58.88 103 ILE A CA 1
ATOM 827 C C . ILE A 1 103 ? -8.973 -2.902 -9.759 1.00 58.88 103 ILE A C 1
ATOM 829 O O . ILE A 1 103 ? -9.340 -3.847 -9.059 1.00 58.88 103 ILE A O 1
ATOM 833 N N . SER A 1 104 ? -9.572 -2.603 -10.912 1.00 64.50 104 SER A N 1
ATOM 834 C CA . SER A 1 104 ? -10.553 -3.507 -11.513 1.00 64.50 104 SER A CA 1
ATOM 835 C C . SER A 1 104 ? -9.872 -4.828 -11.882 1.00 64.50 104 SER A C 1
ATOM 837 O O . SER A 1 104 ? -8.882 -4.876 -12.619 1.00 64.50 104 SER A O 1
ATOM 839 N N . MET A 1 105 ? -10.405 -5.950 -11.393 1.00 70.00 105 MET A N 1
ATOM 840 C CA . MET A 1 105 ? -9.984 -7.281 -11.840 1.00 70.00 105 MET A CA 1
ATOM 841 C C . MET A 1 105 ? -10.694 -7.652 -13.136 1.00 70.00 105 MET A C 1
ATOM 843 O O . MET A 1 105 ? -11.367 -8.676 -13.228 1.00 70.00 105 MET A O 1
ATOM 847 N N . ARG A 1 106 ? -10.524 -6.817 -14.159 1.00 79.12 106 ARG A N 1
ATOM 848 C CA . ARG A 1 106 ? -11.116 -7.053 -15.466 1.00 79.12 106 ARG A CA 1
ATOM 849 C C . ARG A 1 106 ? -10.587 -8.363 -16.053 1.00 79.12 106 ARG A C 1
ATOM 851 O O . ARG A 1 106 ? -9.376 -8.619 -16.062 1.00 79.12 106 ARG A O 1
ATOM 858 N N . ARG A 1 107 ? -11.490 -9.220 -16.519 1.00 81.56 107 ARG A N 1
ATOM 859 C CA . ARG A 1 107 ? -11.178 -10.477 -17.213 1.00 81.56 107 ARG A CA 1
ATOM 860 C C . ARG A 1 107 ? -12.000 -10.547 -18.489 1.00 81.56 107 ARG A C 1
ATOM 862 O O . ARG A 1 107 ? -13.173 -10.208 -18.471 1.00 81.56 107 ARG A O 1
ATOM 869 N N . MET A 1 108 ? -11.400 -11.003 -19.581 1.00 87.31 108 MET A N 1
ATOM 870 C CA . MET A 1 108 ? -12.125 -11.288 -20.819 1.00 87.31 108 MET A CA 1
ATOM 871 C C . MET A 1 108 ? -12.311 -12.796 -20.950 1.00 87.31 108 MET A C 1
ATOM 873 O O . MET A 1 108 ? -11.344 -13.552 -20.830 1.00 87.31 108 MET A O 1
ATOM 877 N N . ALA A 1 109 ? -13.544 -13.233 -21.188 1.00 89.94 109 ALA A N 1
ATOM 878 C CA . ALA A 1 109 ? -13.846 -14.620 -21.492 1.00 89.94 109 ALA A CA 1
ATOM 879 C C . ALA A 1 109 ? -13.246 -14.969 -22.860 1.00 89.94 109 ALA A C 1
ATOM 881 O O . ALA A 1 109 ? -13.666 -14.446 -23.885 1.00 89.94 109 ALA A O 1
ATOM 882 N N . LEU A 1 110 ? -12.230 -15.832 -22.890 1.00 90.38 110 LEU A N 1
ATOM 883 C CA . LEU A 1 110 ? -11.616 -16.287 -24.150 1.00 90.38 110 LEU A CA 1
ATOM 884 C C . LEU A 1 110 ? -12.424 -17.400 -24.833 1.00 90.38 110 LEU A C 1
ATOM 886 O O . LEU A 1 110 ? -12.191 -17.725 -25.991 1.00 90.38 110 LEU A O 1
ATOM 890 N N . ARG A 1 111 ? -13.350 -18.000 -24.088 1.00 90.81 111 ARG A N 1
ATOM 891 C CA . ARG A 1 111 ? -14.290 -19.036 -24.507 1.00 90.81 111 ARG A CA 1
ATOM 892 C C . ARG A 1 111 ? -15.531 -18.927 -23.636 1.00 90.81 111 ARG A C 1
ATOM 894 O O . ARG A 1 111 ? -15.442 -18.367 -22.540 1.00 90.81 111 ARG A O 1
ATOM 901 N N . ASP A 1 112 ? -16.622 -19.521 -24.091 1.00 91.12 112 ASP A N 1
ATOM 902 C CA . ASP A 1 112 ? -17.853 -19.585 -23.316 1.00 91.12 112 ASP A CA 1
ATOM 903 C C . ASP A 1 112 ? -17.590 -20.226 -21.946 1.00 91.12 112 ASP A C 1
ATOM 905 O O . ASP A 1 112 ? -16.978 -21.295 -21.838 1.00 91.12 112 ASP A O 1
ATOM 909 N N . PHE A 1 113 ? -18.025 -19.548 -20.887 1.00 87.50 113 PHE A N 1
ATOM 910 C CA . PHE A 1 113 ? -17.859 -19.989 -19.511 1.00 87.50 113 PHE A CA 1
ATOM 911 C C . PHE A 1 113 ? -19.221 -20.132 -18.846 1.00 87.50 113 PHE A C 1
ATOM 913 O O . PHE A 1 113 ? -19.953 -19.157 -18.683 1.00 87.50 113 PHE A O 1
ATOM 920 N N . LYS A 1 114 ? -19.558 -21.359 -18.448 1.00 91.94 114 LYS A N 1
ATOM 921 C CA . LYS A 1 114 ? -20.796 -21.663 -17.733 1.00 91.94 114 LYS A CA 1
ATOM 922 C C . LYS A 1 114 ? -20.540 -21.666 -16.228 1.00 91.94 114 LYS A C 1
ATOM 924 O O . LYS A 1 114 ? -19.725 -22.447 -15.739 1.00 91.94 114 LYS A O 1
ATOM 929 N N . PHE A 1 115 ? -21.257 -20.819 -15.501 1.00 87.12 115 PHE A N 1
ATOM 930 C CA . PHE A 1 115 ? -21.275 -20.814 -14.044 1.00 87.12 115 PHE A CA 1
ATOM 931 C C . PHE A 1 115 ? -22.098 -21.979 -13.483 1.00 87.12 115 PHE A C 1
ATOM 933 O O . PHE A 1 115 ? -22.981 -22.531 -14.144 1.00 87.12 115 PHE A O 1
ATOM 940 N N . SER A 1 116 ? -21.848 -22.318 -12.217 1.00 87.19 116 SER A N 1
ATOM 941 C CA . SER A 1 116 ? -22.592 -23.350 -11.484 1.00 87.19 116 SER A CA 1
ATOM 942 C C . SER A 1 116 ? -24.087 -23.038 -11.340 1.00 87.19 116 SER A C 1
ATOM 944 O O . SER A 1 116 ? -24.888 -23.962 -11.255 1.00 87.19 116 SER A O 1
ATOM 946 N N . ASN A 1 117 ? -24.474 -21.759 -11.373 1.00 86.88 117 ASN A N 1
ATOM 947 C CA . ASN A 1 117 ? -25.871 -21.310 -11.353 1.00 86.88 117 ASN A CA 1
ATOM 948 C C . ASN A 1 117 ? -26.573 -21.397 -12.725 1.00 86.88 117 ASN A C 1
ATOM 950 O O . ASN A 1 117 ? -27.721 -20.985 -12.851 1.00 86.88 117 ASN A O 1
ATOM 954 N N . GLY A 1 118 ? -25.896 -21.913 -13.755 1.00 85.06 118 GLY A N 1
ATOM 955 C CA . GLY A 1 118 ? -26.448 -22.077 -15.098 1.00 85.06 118 GLY A CA 1
ATOM 956 C C . GLY A 1 118 ? -26.237 -20.885 -16.034 1.00 85.06 118 GLY A C 1
ATOM 957 O O . GLY A 1 118 ? -26.396 -21.065 -17.241 1.00 85.06 118 GLY A O 1
ATOM 958 N N . SER A 1 119 ? -25.818 -19.719 -15.528 1.00 87.12 119 SER A N 1
ATOM 959 C CA . SER A 1 119 ? -25.509 -18.549 -16.358 1.00 87.12 119 SER A CA 1
ATOM 960 C C . SER A 1 119 ? -24.293 -18.802 -17.249 1.00 87.12 119 SER A C 1
ATOM 962 O O . SER A 1 119 ? -23.306 -19.400 -16.816 1.00 87.12 119 SER A O 1
ATOM 964 N N . VAL A 1 120 ? -24.343 -18.325 -18.493 1.00 90.25 120 VAL A N 1
ATOM 965 C CA . VAL A 1 120 ? -23.258 -18.475 -19.472 1.00 90.25 120 VAL A CA 1
ATOM 966 C C . VAL A 1 120 ? -22.702 -17.103 -19.825 1.00 90.25 120 VAL A C 1
ATOM 968 O O . VAL A 1 120 ? -23.453 -16.205 -20.192 1.00 90.25 120 VAL A O 1
ATOM 971 N N . ILE A 1 121 ? -21.383 -16.957 -19.729 1.00 88.44 121 ILE A N 1
ATOM 972 C CA . ILE A 1 121 ? -20.639 -15.819 -20.263 1.00 88.44 121 ILE A CA 1
ATOM 973 C C . ILE A 1 121 ? -20.099 -16.214 -21.637 1.00 88.44 121 ILE A C 1
ATOM 975 O O . ILE A 1 121 ? -19.244 -17.101 -21.687 1.00 88.44 121 ILE A O 1
ATOM 979 N N . PRO A 1 122 ? -20.547 -15.581 -22.733 1.00 91.19 122 PRO A N 1
ATOM 980 C CA . PRO A 1 122 ? -20.009 -15.837 -24.063 1.00 91.19 122 PRO A CA 1
ATOM 981 C C . PRO A 1 122 ? -18.539 -15.426 -24.211 1.00 91.19 122 PRO A C 1
ATOM 983 O O . PRO A 1 122 ? -18.041 -14.522 -23.532 1.00 91.19 122 PRO A O 1
ATOM 986 N N . ALA A 1 123 ? -17.843 -16.051 -25.156 1.00 90.75 123 ALA A N 1
ATOM 987 C CA . ALA A 1 123 ? -16.520 -15.625 -25.586 1.00 90.75 123 ALA A CA 1
ATOM 988 C C . ALA A 1 123 ? -16.535 -14.153 -26.048 1.00 90.75 123 ALA A C 1
ATOM 990 O O . ALA A 1 123 ? -17.444 -13.700 -26.739 1.00 90.75 123 ALA A O 1
ATOM 991 N N . 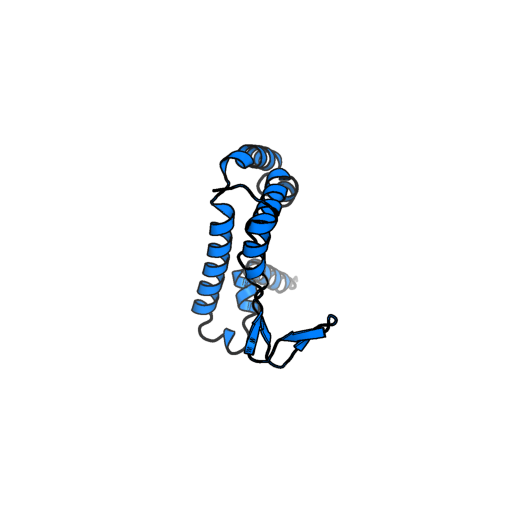GLY A 1 124 ? -15.510 -13.395 -25.664 1.00 87.31 124 GLY A N 1
ATOM 992 C CA . GLY A 1 124 ? -15.377 -11.963 -25.939 1.00 87.31 124 GLY A CA 1
ATOM 993 C C . GLY A 1 124 ? -16.020 -11.050 -24.890 1.00 87.31 124 GLY A C 1
ATOM 994 O O . GLY A 1 124 ? -15.732 -9.853 -24.875 1.00 87.31 124 GLY A O 1
ATOM 995 N N . THR A 1 125 ? -16.828 -11.575 -23.962 1.00 87.50 125 THR A N 1
ATOM 996 C CA . THR A 1 125 ? -17.399 -10.762 -22.882 1.00 87.50 125 THR A CA 1
ATOM 997 C C . THR A 1 125 ? -16.335 -10.395 -21.847 1.00 87.50 125 THR A C 1
ATOM 999 O O . THR A 1 125 ? -15.580 -11.238 -21.360 1.00 87.50 125 THR A O 1
ATOM 1002 N N . THR A 1 126 ? -16.284 -9.111 -21.492 1.00 83.88 126 THR A N 1
ATOM 1003 C CA . THR A 1 126 ? -15.421 -8.596 -20.428 1.00 83.88 126 THR A CA 1
ATOM 1004 C C . THR A 1 126 ? -16.200 -8.509 -19.122 1.00 83.88 126 THR A C 1
ATOM 1006 O O . THR A 1 126 ? -17.184 -7.784 -19.033 1.00 83.88 126 THR A O 1
ATOM 1009 N N . VAL A 1 127 ? -15.730 -9.228 -18.110 1.00 82.31 127 VAL A N 1
ATOM 1010 C CA . VAL A 1 127 ? -16.258 -9.225 -16.747 1.00 82.31 127 VAL A CA 1
ATOM 1011 C C . VAL A 1 127 ? -15.428 -8.262 -15.916 1.00 82.31 127 VAL A C 1
ATOM 1013 O O . VAL A 1 127 ? -14.201 -8.382 -15.859 1.00 82.31 127 VAL A O 1
ATOM 1016 N N . ASP A 1 128 ? -16.096 -7.307 -15.283 1.00 76.44 128 ASP A N 1
ATOM 1017 C CA . ASP A 1 128 ? -15.475 -6.335 -14.394 1.00 76.44 128 ASP A CA 1
ATOM 1018 C C . ASP A 1 128 ? -16.281 -6.270 -13.089 1.00 76.44 128 ASP A C 1
ATOM 1020 O O . ASP A 1 128 ? -17.357 -5.673 -13.079 1.00 76.44 128 ASP A O 1
ATOM 1024 N N . PRO A 1 129 ? -15.798 -6.887 -11.995 1.00 64.56 129 PRO A N 1
ATOM 1025 C CA . PRO A 1 129 ? -16.558 -6.974 -10.750 1.00 64.56 129 PRO A CA 1
ATOM 1026 C C . PRO A 1 129 ? -16.781 -5.613 -10.075 1.00 64.56 129 PRO A C 1
ATOM 1028 O O . PRO A 1 129 ? -17.600 -5.521 -9.169 1.00 64.56 129 PRO A O 1
ATOM 1031 N N . GLN A 1 130 ? -16.068 -4.555 -10.483 1.00 58.47 130 GLN A N 1
ATOM 1032 C CA . GLN A 1 130 ? -16.231 -3.225 -9.895 1.00 58.47 130 GLN A CA 1
ATOM 1033 C C . GLN A 1 130 ? -17.481 -2.498 -10.412 1.00 58.47 130 GLN A C 1
ATOM 1035 O O . GLN A 1 130 ? -18.075 -1.719 -9.670 1.00 58.47 130 GLN A O 1
ATOM 1040 N N . LYS A 1 131 ? -17.906 -2.756 -11.657 1.00 51.97 131 LYS A N 1
ATOM 1041 C CA . LYS A 1 131 ? -19.042 -2.048 -12.273 1.00 51.97 131 LYS A CA 1
ATOM 1042 C C . LYS A 1 131 ? -20.374 -2.304 -11.563 1.00 51.97 131 LYS A C 1
ATOM 1044 O O . LYS A 1 131 ? -21.218 -1.414 -11.540 1.00 51.97 131 LYS A O 1
ATOM 1049 N N . ASP A 1 132 ? -20.533 -3.467 -10.940 1.00 52.31 132 ASP A N 1
ATOM 1050 C CA . ASP A 1 132 ? -21.791 -3.842 -10.288 1.00 52.31 132 ASP A CA 1
ATOM 1051 C C . ASP A 1 132 ? -21.970 -3.155 -8.917 1.00 52.31 132 ASP A C 1
ATOM 1053 O O . ASP A 1 132 ? -23.095 -2.973 -8.448 1.00 52.31 132 ASP A O 1
ATOM 1057 N N . PHE A 1 133 ? -20.883 -2.694 -8.284 1.00 52.00 133 PHE A N 1
ATOM 1058 C CA . PHE A 1 133 ? -20.945 -2.048 -6.967 1.00 52.00 133 PHE A CA 1
ATOM 1059 C C . PHE A 1 133 ? -21.643 -0.686 -6.983 1.00 52.00 133 PHE A C 1
ATOM 1061 O O . PHE A 1 133 ? -22.314 -0.361 -6.009 1.00 52.00 133 PHE A O 1
ATOM 1068 N N . GLU A 1 134 ? -21.528 0.103 -8.056 1.00 52.75 134 GLU A N 1
ATOM 1069 C CA . GLU A 1 134 ? -22.243 1.387 -8.158 1.00 52.75 134 GLU A CA 1
ATOM 1070 C C . GLU A 1 134 ? -23.756 1.180 -8.293 1.00 52.75 134 GLU A C 1
ATOM 1072 O O . GLU A 1 134 ? -24.529 1.886 -7.646 1.00 52.75 134 GLU A O 1
ATOM 1077 N N . SER A 1 135 ? -24.180 0.157 -9.045 1.00 51.81 135 SER A N 1
ATOM 1078 C CA . SER A 1 135 ? -25.599 -0.202 -9.157 1.00 51.81 135 SER A CA 1
ATOM 1079 C C . SER A 1 135 ? -26.186 -0.736 -7.845 1.00 51.81 135 SER A C 1
ATOM 1081 O O . SER A 1 135 ? -27.289 -0.351 -7.472 1.00 51.81 135 SER A O 1
ATOM 1083 N N . LEU A 1 136 ? -25.420 -1.533 -7.088 1.00 50.44 136 LEU A N 1
ATOM 1084 C CA . LEU A 1 136 ? -25.829 -2.038 -5.772 1.00 50.44 136 LEU A CA 1
ATOM 1085 C C . LEU A 1 136 ? -25.825 -0.944 -4.695 1.00 50.44 136 LEU A C 1
ATOM 1087 O O . LEU A 1 136 ? -26.604 -1.009 -3.749 1.00 50.44 136 LEU A O 1
ATOM 1091 N N . ARG A 1 137 ? -24.977 0.085 -4.826 1.00 52.50 137 ARG A N 1
ATOM 1092 C CA . ARG A 1 137 ? -24.944 1.224 -3.896 1.00 52.50 137 ARG A CA 1
ATOM 1093 C C . ARG A 1 137 ? -26.223 2.053 -3.935 1.00 52.50 137 ARG A C 1
ATOM 1095 O O . ARG A 1 137 ? -26.700 2.452 -2.878 1.00 52.50 137 ARG A O 1
ATOM 1102 N N . ALA A 1 138 ? -26.767 2.279 -5.131 1.00 56.06 138 ALA A N 1
ATOM 1103 C CA . ALA A 1 138 ? -28.026 2.998 -5.312 1.00 56.06 138 ALA A CA 1
ATOM 1104 C C . ALA A 1 138 ? -29.229 2.236 -4.721 1.00 56.06 138 ALA A C 1
ATOM 1106 O O . ALA A 1 138 ? -30.214 2.851 -4.326 1.00 56.06 138 ALA A O 1
ATOM 1107 N N . GLU A 1 139 ? -29.140 0.906 -4.632 1.00 52.75 139 GLU A N 1
ATOM 1108 C CA . GLU A 1 139 ? -30.198 0.049 -4.088 1.00 52.75 139 GLU A CA 1
ATOM 1109 C C . GLU A 1 139 ? -30.089 -0.138 -2.563 1.00 52.75 139 GLU A C 1
ATOM 1111 O O . GLU A 1 139 ? -31.104 -0.216 -1.874 1.00 52.75 139 GLU A O 1
ATOM 1116 N N . LEU A 1 140 ? -28.868 -0.167 -2.011 1.00 53.53 140 LEU A N 1
ATOM 1117 C CA . LEU A 1 140 ? -28.643 -0.403 -0.578 1.00 53.53 140 LEU A CA 1
ATOM 1118 C C . LEU A 1 140 ? -28.726 0.856 0.304 1.00 53.53 140 LEU A C 1
ATOM 1120 O O . LEU A 1 140 ? -28.899 0.718 1.515 1.00 53.53 140 LEU A O 1
ATOM 1124 N N . ILE A 1 141 ? -28.573 2.062 -0.257 1.00 54.16 141 ILE A N 1
ATOM 1125 C CA . ILE A 1 141 ? -28.648 3.334 0.486 1.00 54.16 141 ILE A CA 1
ATOM 1126 C C . ILE A 1 141 ? -29.559 4.308 -0.279 1.00 54.16 141 ILE A C 1
ATOM 1128 O O . ILE A 1 141 ? -29.076 5.129 -1.060 1.00 54.16 141 ILE A O 1
ATOM 1132 N N . PRO A 1 142 ? -30.885 4.237 -0.081 1.00 41.22 142 PRO A N 1
ATOM 1133 C CA . PRO A 1 142 ? -31.794 5.219 -0.648 1.00 41.22 142 PRO A CA 1
ATOM 1134 C C . PRO A 1 142 ? -31.700 6.504 0.187 1.00 41.22 142 PRO A C 1
ATOM 1136 O O . PRO A 1 142 ? -32.236 6.544 1.294 1.00 41.22 142 PRO A O 1
ATOM 1139 N N . GLY A 1 143 ? -31.024 7.550 -0.305 1.00 57.66 143 GLY A N 1
ATOM 1140 C CA . GLY A 1 143 ? -31.094 8.854 0.372 1.00 57.66 143 GLY A CA 1
ATOM 1141 C C . GLY A 1 143 ? -30.107 9.964 0.008 1.00 57.66 143 GLY A C 1
ATOM 1142 O O . GLY A 1 143 ? -30.450 11.113 0.262 1.00 57.66 143 GLY A O 1
ATOM 1143 N N . ASP A 1 144 ? -28.950 9.692 -0.597 1.00 44.66 144 ASP A N 1
ATOM 1144 C CA . ASP A 1 144 ? -27.924 10.740 -0.748 1.00 44.66 144 ASP A CA 1
ATOM 1145 C C . ASP A 1 144 ? -27.886 11.328 -2.175 1.00 44.66 144 ASP A C 1
ATOM 1147 O O . ASP A 1 144 ? -27.284 10.753 -3.087 1.00 44.66 144 ASP A O 1
ATOM 1151 N N . LEU A 1 145 ? -28.540 12.488 -2.344 1.00 44.66 145 LEU A N 1
ATOM 1152 C CA . LEU A 1 145 ? -28.194 13.540 -3.314 1.00 44.66 145 LEU A CA 1
ATOM 1153 C C . LEU A 1 145 ? -27.579 14.724 -2.560 1.00 44.66 145 LEU A C 1
ATOM 1155 O O . LEU A 1 145 ? -28.171 15.117 -1.529 1.00 44.66 145 LEU A O 1
#

Organism: NCBI:txid1447944

Secondary structure (DSSP, 8-state):
-----SSHHHHHHHHHHS--SHHHHHHHH--GGGGTTHHHHHHHHHHHHHHHHHHHHTT--HHHHHHHHHHHHHH-SSHHHHHH-HHHHHHHHHHHHHH--S----EE-SS-EE-TTS-EE-TTPEE-TTHHHHHHHHHH-TT--

Radius of gyration: 24.11 Å; chains: 1; bounding box: 84×39×47 Å

pLDDT: mean 72.88, std 15.34, range [38.19, 92.81]

Sequence (145 aa):
MGHRNGQTNLYAFTLFLFKNDLISWLLDEAKGKRRNNIVYNIVLRILNINFAAIHTMSVLVQTLREEVETVVRELGWSKAAMGQMRKLDSFMKETQRLAGVGISMRRMALRDFKFSNGSVIPAGTTVDPQKDFESLRAELIPGDL

Foldseek 3Di:
DDDDDDPVVVVVVVVVPDDPDPLSVLVVPQDDPSVVVVVVSSVVVVVVVVVLVCVLPVPDDDVQVVLLVVLCVVPNPDPVSVVRSPVVVVVSVVSCVVVNRPDWPKDFACAWDADPVGDIDHHGDIDTPVVVVVVVVCVPDPDDD